Protein AF-A0A972X7K2-F1 (afdb_monomer)

Secondary structure (DSSP, 8-state):
---SSS---SB-TTT--B---------HHHHHHHHHHHT--SSPPPPPPPP-SPP-HHHH----

Sequence (64 aa):
MARVGEEFPLECPGCGGDIRLIAFITDPRAIRKILTHLGEPLEPPPVSPARGPPTDWGELVQPH

pLDDT: mean 81.24, std 15.45, range [44.78, 97.62]

Foldseek 3Di:
DDDPPDDDPLADPVPRDGHDDDDDDDDLVVVVVVCVVVVHDPDDDDDDDDDDDDDDPVVVPPDD

Radius of gyration: 19.01 Å; Cα contacts (8 Å, |Δi|>4): 20; chains: 1; bounding box: 42×37×37 Å

Structure (mmCIF, N/CA/C/O backbone):
data_AF-A0A972X7K2-F1
#
_entry.id   AF-A0A972X7K2-F1
#
loop_
_atom_site.group_PDB
_atom_site.id
_atom_site.type_symbol
_atom_sit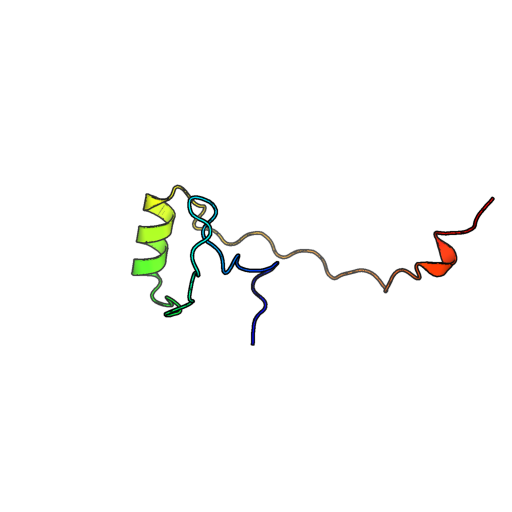e.label_atom_id
_atom_site.label_alt_id
_atom_site.label_comp_id
_atom_site.label_asym_id
_atom_site.label_entity_id
_atom_site.label_seq_id
_atom_site.pdbx_PDB_ins_code
_atom_site.Cartn_x
_atom_site.Cartn_y
_atom_site.Cartn_z
_atom_site.occupancy
_atom_site.B_iso_or_equiv
_atom_site.auth_seq_id
_atom_site.auth_comp_id
_atom_site.auth_asym_id
_atom_site.auth_atom_id
_atom_site.pdbx_PDB_model_num
ATOM 1 N N . MET A 1 1 ? 14.377 -2.243 -8.812 1.00 44.78 1 MET A N 1
ATOM 2 C CA . MET A 1 1 ? 12.922 -2.479 -8.953 1.00 44.78 1 MET A CA 1
ATOM 3 C C . MET A 1 1 ? 12.542 -3.654 -8.064 1.00 44.78 1 MET A C 1
ATOM 5 O O . MET A 1 1 ? 13.365 -4.547 -7.930 1.00 44.78 1 MET A O 1
ATOM 9 N N . ALA A 1 2 ? 11.353 -3.565 -7.447 1.00 45.59 2 ALA A N 1
ATOM 10 C CA . ALA A 1 2 ? 10.830 -4.307 -6.286 1.00 45.59 2 ALA A CA 1
ATOM 11 C C . ALA A 1 2 ? 11.576 -4.082 -4.955 1.00 45.59 2 ALA A C 1
ATOM 13 O O . ALA A 1 2 ? 12.704 -4.540 -4.820 1.00 45.59 2 ALA A O 1
ATOM 14 N N . ARG A 1 3 ? 10.916 -3.376 -4.010 1.00 46.28 3 ARG A N 1
ATOM 15 C CA . ARG A 1 3 ? 10.785 -3.668 -2.557 1.00 46.28 3 ARG A CA 1
ATOM 16 C C . ARG A 1 3 ? 9.644 -2.823 -1.955 1.00 46.28 3 ARG A C 1
ATOM 18 O O . ARG A 1 3 ? 9.879 -1.771 -1.372 1.00 46.28 3 ARG A O 1
ATOM 25 N N . VAL A 1 4 ? 8.411 -3.293 -2.121 1.00 53.12 4 VAL A N 1
ATOM 26 C CA . VAL A 1 4 ? 7.430 -3.293 -1.022 1.00 53.12 4 VAL A CA 1
ATOM 27 C C . VAL A 1 4 ? 7.618 -4.666 -0.374 1.00 53.12 4 VAL A C 1
ATOM 29 O O . VAL A 1 4 ? 7.841 -5.627 -1.108 1.00 53.12 4 VAL A O 1
ATOM 32 N N . GLY A 1 5 ? 7.720 -4.718 0.956 1.00 53.62 5 GLY A N 1
ATOM 33 C CA . GLY A 1 5 ? 8.187 -5.890 1.703 1.00 53.62 5 GLY A CA 1
ATOM 34 C C . GLY A 1 5 ? 7.512 -7.192 1.273 1.00 53.62 5 GLY A C 1
ATOM 35 O O . GLY A 1 5 ? 6.296 -7.235 1.178 1.00 53.62 5 GLY A O 1
ATOM 36 N N . GLU A 1 6 ? 8.355 -8.195 1.025 1.00 52.00 6 GLU A N 1
ATOM 37 C CA . GLU A 1 6 ? 8.032 -9.622 0.907 1.00 52.00 6 GLU A CA 1
ATOM 38 C C . GLU A 1 6 ? 7.045 -9.986 -0.218 1.00 52.00 6 GLU A C 1
ATOM 40 O O . GLU A 1 6 ? 5.836 -9.920 -0.080 1.00 52.00 6 GLU A O 1
ATOM 45 N N . GLU A 1 7 ? 7.635 -10.353 -1.364 1.00 57.75 7 GLU A N 1
ATOM 46 C CA . GLU A 1 7 ? 7.089 -11.251 -2.392 1.00 57.75 7 GLU A CA 1
ATOM 47 C C . GLU A 1 7 ? 5.589 -11.113 -2.690 1.00 57.75 7 GLU A C 1
ATOM 49 O O . GLU A 1 7 ? 4.741 -11.768 -2.096 1.00 57.75 7 GLU A O 1
ATOM 54 N N . PHE A 1 8 ? 5.257 -10.283 -3.682 1.00 60.75 8 PHE A N 1
ATOM 55 C CA . PHE A 1 8 ? 3.912 -10.281 -4.247 1.00 60.75 8 PHE A CA 1
ATOM 56 C C . PHE A 1 8 ? 3.659 -11.665 -4.866 1.00 60.75 8 PHE A C 1
ATOM 58 O O . PHE A 1 8 ? 4.364 -12.000 -5.823 1.00 60.75 8 PHE A O 1
ATOM 65 N N . PRO A 1 9 ? 2.710 -12.473 -4.357 1.00 65.56 9 PRO A N 1
ATOM 66 C CA . PRO A 1 9 ? 2.463 -13.790 -4.918 1.00 65.56 9 PRO A CA 1
ATOM 67 C C . PRO A 1 9 ? 1.979 -13.599 -6.354 1.00 65.56 9 PRO A C 1
ATOM 69 O O . PRO A 1 9 ? 0.889 -13.084 -6.606 1.00 65.56 9 PRO A O 1
ATOM 72 N N . LEU A 1 10 ? 2.825 -13.981 -7.313 1.00 80.69 10 LEU A N 1
ATOM 73 C CA . LEU A 1 10 ? 2.507 -13.957 -8.743 1.00 80.69 10 LEU A CA 1
ATOM 74 C C . LEU A 1 10 ? 1.597 -15.129 -9.137 1.00 80.69 10 LEU A C 1
ATOM 76 O O . LEU A 1 10 ? 1.430 -15.402 -10.319 1.00 80.69 10 LEU A O 1
ATOM 80 N N . GLU A 1 11 ? 0.985 -15.792 -8.158 1.00 87.62 11 GLU A N 1
ATOM 81 C CA . GLU A 1 11 ? 0.058 -16.899 -8.328 1.00 87.62 11 GLU A CA 1
ATOM 82 C C . GLU A 1 11 ? -1.202 -16.644 -7.497 1.00 87.62 11 GLU A C 1
ATOM 84 O O . GLU A 1 11 ? -1.150 -16.212 -6.342 1.00 87.62 11 GLU A O 1
ATOM 89 N N . CYS A 1 12 ? -2.362 -16.903 -8.092 1.00 86.62 12 CYS A N 1
ATOM 90 C CA . CYS A 1 12 ? -3.644 -16.752 -7.425 1.00 86.62 12 CYS A CA 1
ATOM 91 C C . C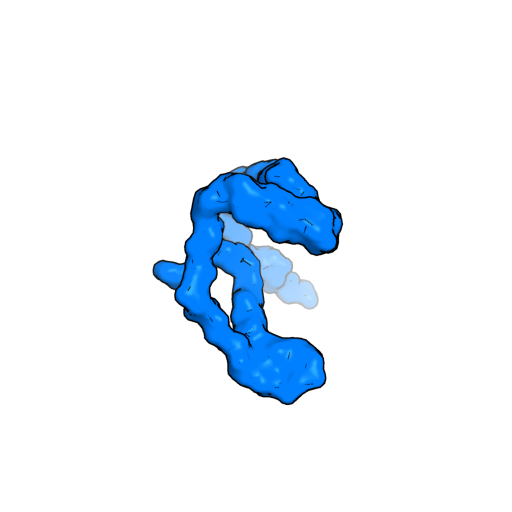YS A 1 12 ? -3.824 -17.831 -6.349 1.00 86.62 12 CYS A C 1
ATOM 93 O O . CYS A 1 12 ? -3.871 -19.012 -6.696 1.00 86.62 12 CYS A O 1
ATOM 95 N N . PRO A 1 13 ? -4.058 -17.473 -5.073 1.00 85.12 13 PRO A N 1
ATOM 96 C CA . PRO A 1 13 ? -4.225 -18.464 -4.008 1.00 85.12 13 PRO A CA 1
ATOM 97 C C . PRO A 1 13 ? -5.503 -19.308 -4.154 1.00 85.12 13 PRO A C 1
ATOM 99 O O . PRO A 1 13 ? -5.618 -20.356 -3.529 1.00 85.12 13 PRO A O 1
ATOM 102 N N . GLY A 1 14 ? -6.475 -18.868 -4.965 1.00 90.12 14 GLY A N 1
ATOM 103 C CA . GLY A 1 14 ? -7.720 -19.603 -5.202 1.00 90.12 14 GLY A CA 1
ATOM 104 C C . GLY A 1 14 ? -7.658 -20.616 -6.349 1.00 90.12 14 GLY A C 1
ATOM 105 O O . GLY A 1 14 ? -8.352 -21.627 -6.296 1.00 90.12 14 GLY A O 1
ATOM 106 N N . CYS A 1 15 ? -6.866 -20.353 -7.396 1.00 92.94 15 CYS A N 1
ATOM 107 C CA . CYS A 1 15 ? -6.852 -21.186 -8.609 1.00 92.94 15 CYS A CA 1
ATOM 108 C C . CYS A 1 15 ? -5.461 -21.533 -9.161 1.00 92.94 15 CYS A C 1
ATOM 110 O O . CYS A 1 15 ? -5.384 -22.293 -10.122 1.00 92.94 15 CYS A O 1
ATOM 112 N N . GLY A 1 16 ? -4.380 -20.983 -8.602 1.00 89.25 16 GLY A N 1
ATOM 113 C CA . GLY A 1 16 ? -3.003 -21.217 -9.053 1.00 89.25 16 GLY A CA 1
ATOM 114 C C . GLY A 1 16 ? -2.628 -20.547 -10.380 1.00 89.25 16 GLY A C 1
ATOM 115 O O . GLY A 1 16 ? -1.577 -20.842 -10.930 1.00 89.25 16 GLY A O 1
ATOM 116 N N . GLY A 1 17 ? -3.481 -19.678 -10.933 1.00 90.75 17 GLY A N 1
ATOM 117 C CA . GLY A 1 17 ? -3.180 -18.953 -12.171 1.00 90.75 17 GLY A CA 1
ATOM 118 C C . GLY A 1 17 ? -2.218 -17.779 -11.967 1.00 90.75 17 GLY A C 1
ATOM 119 O O . GLY A 1 17 ? -2.191 -17.186 -10.890 1.00 90.75 17 GLY A O 1
ATOM 120 N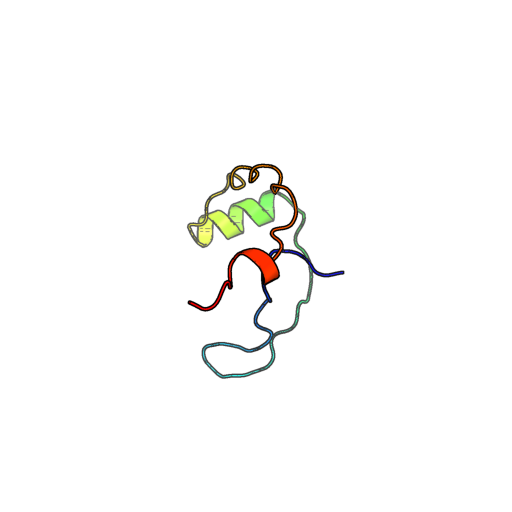 N . ASP A 1 18 ? -1.496 -17.402 -13.025 1.00 89.81 18 ASP A N 1
ATOM 121 C CA . ASP A 1 18 ? -0.544 -16.285 -13.004 1.00 89.81 18 ASP A CA 1
ATOM 122 C C . ASP A 1 18 ? -1.214 -14.940 -12.669 1.00 89.81 18 ASP A C 1
ATOM 124 O O . ASP A 1 18 ? -2.204 -14.537 -13.291 1.00 89.81 18 ASP A O 1
ATOM 128 N N . ILE A 1 19 ? -0.604 -14.180 -11.763 1.00 88.12 19 ILE A N 1
ATOM 129 C CA . ILE A 1 19 ? -0.940 -12.784 -11.472 1.00 88.12 19 ILE A CA 1
ATOM 130 C C . ILE A 1 19 ? 0.138 -11.872 -12.063 1.00 88.12 19 ILE A C 1
ATOM 132 O O . ILE A 1 19 ? 1.336 -12.130 -11.967 1.00 88.12 19 ILE A O 1
ATOM 136 N N . ARG A 1 20 ? -0.287 -10.758 -12.673 1.00 84.44 20 ARG A N 1
ATOM 137 C CA . ARG A 1 20 ? 0.607 -9.757 -13.272 1.00 84.44 20 ARG A CA 1
ATOM 138 C C . ARG A 1 20 ? 0.363 -8.376 -12.676 1.00 84.44 20 ARG A C 1
ATOM 140 O O . ARG A 1 20 ? -0.777 -7.929 -12.579 1.00 84.44 20 ARG A O 1
ATOM 147 N N . LEU A 1 21 ? 1.443 -7.672 -12.342 1.00 84.31 21 LEU A N 1
ATOM 148 C CA . LEU A 1 21 ? 1.394 -6.263 -11.957 1.00 84.31 21 LEU A CA 1
ATOM 149 C C . LEU A 1 21 ? 1.156 -5.395 -13.201 1.00 84.31 21 LEU A C 1
ATOM 151 O O . LEU A 1 21 ? 1.994 -5.362 -14.099 1.00 84.31 21 LEU A O 1
ATOM 155 N N . ILE A 1 22 ? 0.030 -4.679 -13.243 1.00 88.94 22 ILE A N 1
ATOM 156 C CA . ILE A 1 22 ? -0.353 -3.861 -14.408 1.00 88.94 22 ILE A CA 1
ATOM 157 C C . ILE A 1 22 ? -0.043 -2.368 -14.247 1.00 88.94 22 ILE A C 1
ATOM 159 O O . ILE A 1 22 ? 0.237 -1.697 -15.236 1.00 88.94 22 ILE A O 1
ATOM 163 N N . ALA A 1 23 ? -0.101 -1.832 -13.024 1.00 89.06 23 ALA A N 1
ATOM 164 C CA . ALA A 1 23 ? 0.115 -0.413 -12.745 1.00 89.06 23 ALA A CA 1
ATOM 165 C C . ALA A 1 23 ? 0.322 -0.151 -11.246 1.00 89.06 23 ALA A C 1
ATOM 167 O O . ALA A 1 23 ? -0.105 -0.938 -10.402 1.00 89.06 23 ALA A O 1
ATOM 168 N N . PHE A 1 24 ? 0.906 1.007 -10.931 1.00 89.75 24 PHE A N 1
ATOM 169 C CA . PHE A 1 24 ? 0.884 1.597 -9.592 1.00 89.75 24 PHE A CA 1
ATOM 170 C C . PHE A 1 24 ? -0.145 2.730 -9.546 1.00 89.75 24 PHE A C 1
ATOM 172 O O . PHE A 1 24 ? -0.175 3.577 -10.438 1.00 89.75 24 PHE A O 1
ATOM 179 N N . ILE A 1 25 ? -0.964 2.769 -8.494 1.00 91.94 25 ILE A N 1
ATOM 180 C CA . ILE A 1 25 ? -1.911 3.862 -8.248 1.00 91.94 25 ILE A CA 1
ATOM 181 C C . ILE A 1 25 ? -1.229 4.891 -7.349 1.00 91.94 25 ILE A C 1
ATOM 183 O O . ILE A 1 25 ? -0.797 4.558 -6.249 1.00 91.94 25 ILE A O 1
ATOM 187 N N . THR A 1 26 ? -1.144 6.138 -7.810 1.00 93.88 26 THR A N 1
ATOM 188 C CA . THR A 1 26 ? -0.508 7.243 -7.071 1.00 93.88 26 THR A CA 1
ATOM 189 C C . THR A 1 26 ? -1.478 8.362 -6.690 1.00 93.88 26 THR A C 1
ATOM 191 O O . THR A 1 26 ? -1.121 9.211 -5.878 1.00 93.88 26 THR A O 1
ATOM 194 N N . ASP A 1 27 ? -2.705 8.370 -7.231 1.00 96.38 27 ASP A N 1
ATOM 195 C CA . ASP A 1 27 ? -3.730 9.356 -6.870 1.00 96.38 27 ASP A CA 1
ATOM 196 C C . ASP A 1 27 ? -4.245 9.119 -5.434 1.00 96.38 27 ASP A C 1
ATOM 198 O O . ASP A 1 27 ? -4.863 8.080 -5.168 1.00 96.38 27 ASP A O 1
ATOM 202 N N . PRO A 1 28 ? -4.080 10.081 -4.505 1.00 93.88 28 PRO A N 1
ATOM 203 C CA . PRO A 1 28 ? -4.502 9.914 -3.116 1.00 93.88 28 PRO A CA 1
ATOM 204 C C . PRO A 1 28 ? -6.007 9.688 -2.948 1.00 93.88 28 PRO A C 1
ATOM 206 O O . PRO A 1 28 ? -6.426 9.039 -1.986 1.00 93.88 28 PRO A O 1
ATOM 209 N N . ARG A 1 29 ? -6.845 10.221 -3.852 1.00 96.81 29 ARG A N 1
ATOM 210 C CA . ARG A 1 29 ? -8.303 10.039 -3.762 1.00 96.81 29 ARG A CA 1
ATOM 211 C C . ARG A 1 29 ? -8.697 8.606 -4.103 1.00 96.81 29 ARG A C 1
ATOM 213 O O . ARG A 1 29 ? -9.505 8.022 -3.379 1.00 96.81 29 ARG A O 1
ATOM 220 N N . ALA A 1 30 ? -8.132 8.046 -5.170 1.00 96.38 30 ALA A N 1
ATOM 221 C CA . ALA A 1 30 ? -8.316 6.646 -5.533 1.00 96.38 30 ALA A CA 1
ATOM 222 C C . ALA A 1 30 ? -7.811 5.706 -4.429 1.00 96.38 30 ALA A C 1
ATOM 224 O O . ALA A 1 30 ? -8.557 4.822 -4.010 1.00 96.38 30 ALA A O 1
ATOM 225 N N . ILE A 1 31 ? -6.605 5.951 -3.901 1.00 95.00 31 ILE A N 1
ATOM 226 C CA . ILE A 1 31 ? -6.018 5.152 -2.812 1.00 95.00 31 ILE A CA 1
ATOM 227 C C . I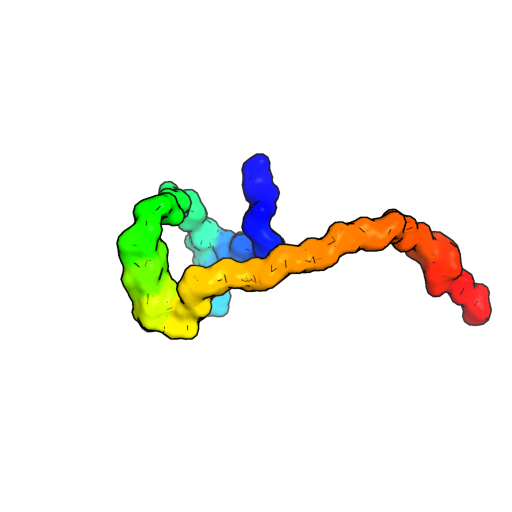LE A 1 31 ? -6.959 5.111 -1.603 1.00 95.00 31 ILE A C 1
ATOM 229 O O . ILE A 1 31 ? -7.335 4.030 -1.157 1.00 95.00 31 ILE A O 1
ATOM 233 N N . ARG A 1 32 ? -7.414 6.276 -1.117 1.00 95.31 32 ARG A N 1
ATOM 234 C CA . ARG A 1 32 ? -8.328 6.353 0.036 1.00 95.31 32 ARG A CA 1
ATOM 235 C C . ARG A 1 32 ? -9.620 5.574 -0.196 1.00 95.31 32 ARG A C 1
ATOM 237 O O . ARG A 1 32 ? -10.024 4.816 0.675 1.00 95.31 32 ARG A O 1
ATOM 244 N N . LYS A 1 33 ? -10.251 5.725 -1.367 1.00 97.44 33 LYS A N 1
ATOM 245 C CA . LYS A 1 33 ? -11.490 4.999 -1.697 1.00 97.44 33 LYS A CA 1
ATOM 246 C C . LYS A 1 33 ? -11.300 3.482 -1.657 1.00 97.44 33 LYS A C 1
ATOM 248 O O . LYS A 1 33 ? -12.157 2.791 -1.115 1.00 97.44 33 LYS A O 1
ATOM 253 N N . ILE A 1 34 ? -10.200 2.986 -2.223 1.00 96.06 34 ILE A N 1
ATOM 254 C CA . ILE A 1 34 ? -9.890 1.552 -2.263 1.00 96.06 34 ILE A CA 1
ATOM 255 C C . ILE A 1 34 ? -9.649 1.028 -0.847 1.00 96.06 34 ILE A C 1
ATOM 257 O O . ILE A 1 34 ? -10.309 0.077 -0.441 1.00 96.06 34 ILE A O 1
ATOM 261 N N . LEU A 1 35 ? -8.770 1.676 -0.076 1.00 95.50 35 LEU A N 1
ATOM 262 C CA . LEU A 1 35 ? -8.452 1.242 1.288 1.00 95.50 35 LEU A CA 1
ATOM 263 C C . LEU A 1 35 ? -9.691 1.257 2.193 1.00 95.50 35 LEU A C 1
ATOM 265 O O . LEU A 1 35 ? -9.954 0.276 2.879 1.00 95.50 35 LEU A O 1
ATOM 269 N N . THR A 1 36 ? -10.520 2.306 2.122 1.00 96.88 36 THR A N 1
ATOM 270 C CA . THR A 1 36 ? -11.787 2.357 2.871 1.00 96.88 36 THR A CA 1
ATOM 271 C C . THR A 1 36 ? -12.739 1.228 2.481 1.00 96.88 36 THR A C 1
ATOM 273 O O . THR A 1 36 ? -13.389 0.661 3.352 1.00 96.88 36 THR A O 1
ATOM 276 N N . HIS A 1 37 ? -12.831 0.883 1.194 1.00 97.62 37 HIS A N 1
ATOM 277 C CA . HIS A 1 37 ? -13.680 -0.221 0.745 1.00 97.62 37 HIS A CA 1
ATOM 278 C C . HIS A 1 37 ? -13.192 -1.584 1.258 1.00 97.62 37 HIS A C 1
ATOM 280 O O . HIS A 1 37 ? -14.012 -2.430 1.603 1.00 97.62 37 HIS A O 1
ATOM 286 N N . LEU A 1 38 ? -11.873 -1.775 1.329 1.00 96.38 38 LEU A N 1
ATOM 287 C CA . LEU A 1 38 ? -11.248 -2.994 1.845 1.00 96.38 38 LEU A CA 1
ATOM 288 C C . LEU A 1 38 ? -11.241 -3.068 3.382 1.00 96.38 38 LEU A C 1
ATOM 290 O O . LEU A 1 38 ? -11.026 -4.141 3.932 1.00 96.38 38 LEU A O 1
ATOM 294 N N . GLY A 1 39 ? -11.493 -1.951 4.073 1.00 96.00 39 GLY A N 1
ATOM 295 C CA . GLY A 1 39 ? -11.387 -1.859 5.532 1.00 96.00 39 GLY A CA 1
ATOM 296 C C . GLY A 1 39 ? -9.947 -1.725 6.037 1.00 96.00 39 GLY A C 1
ATOM 297 O O . GLY A 1 39 ? -9.691 -1.970 7.213 1.00 96.00 39 GLY A O 1
ATOM 298 N N . GLU A 1 40 ? -9.020 -1.333 5.164 1.00 94.31 40 GLU A N 1
ATOM 299 C CA . GLU A 1 40 ? -7.605 -1.161 5.495 1.00 94.31 40 GLU A CA 1
ATOM 300 C C . GLU A 1 40 ? -7.321 0.213 6.133 1.00 94.31 40 GLU A C 1
ATOM 302 O O . GLU A 1 40 ? -8.008 1.198 5.819 1.00 94.31 40 GLU A O 1
ATOM 307 N N . PRO A 1 41 ? -6.289 0.326 6.994 1.00 91.69 41 PRO A N 1
ATOM 308 C CA . PRO A 1 41 ? -5.866 1.600 7.568 1.00 91.69 41 PRO A CA 1
ATOM 309 C C . PRO A 1 41 ? -5.480 2.631 6.498 1.00 91.69 41 PRO A C 1
ATOM 311 O O . PRO A 1 41 ? -4.838 2.309 5.498 1.00 91.69 41 PRO A O 1
ATOM 314 N N . LEU A 1 42 ? -5.841 3.898 6.726 1.00 91.56 42 LEU A N 1
ATOM 315 C CA . LEU A 1 42 ? -5.450 5.014 5.853 1.00 91.56 42 LEU A CA 1
ATOM 316 C C . LEU A 1 42 ? -4.117 5.642 6.271 1.00 91.56 42 LEU A C 1
ATOM 318 O O . LEU A 1 42 ? -3.425 6.241 5.444 1.00 91.56 42 LEU A O 1
ATOM 322 N N . GLU A 1 43 ? -3.772 5.527 7.549 1.00 89.50 43 GLU A N 1
ATOM 323 C CA . GLU A 1 43 ? -2.504 5.983 8.089 1.00 89.50 43 GLU A CA 1
ATOM 324 C C . GLU A 1 43 ? -1.390 4.976 7.768 1.00 89.50 43 GLU A C 1
ATOM 326 O O . GLU A 1 43 ? -1.568 3.769 7.959 1.00 89.50 43 GLU A O 1
ATOM 331 N N . PRO A 1 44 ? -0.220 5.449 7.300 1.00 83.00 44 PRO A N 1
ATOM 332 C CA . PRO A 1 44 ? 0.917 4.571 7.085 1.00 83.00 44 PRO A CA 1
ATOM 333 C C . PRO A 1 44 ? 1.380 3.958 8.417 1.00 83.00 44 PRO A C 1
ATOM 335 O O . PRO A 1 44 ? 1.291 4.615 9.461 1.00 83.00 44 PRO A O 1
ATOM 338 N N . PRO A 1 45 ? 1.926 2.729 8.398 1.00 83.44 45 PRO A N 1
A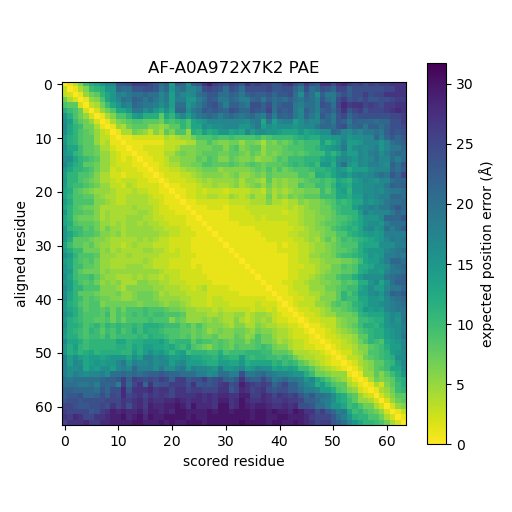TOM 339 C CA . PRO A 1 45 ? 2.495 2.131 9.594 1.00 83.44 45 PRO A CA 1
ATOM 340 C C . PRO A 1 45 ? 3.673 2.973 10.110 1.00 83.44 45 PRO A C 1
ATOM 342 O O . PRO A 1 45 ? 4.365 3.630 9.322 1.00 83.44 45 PRO A O 1
ATOM 345 N N . PRO A 1 46 ? 3.931 2.955 11.429 1.00 88.81 46 PRO A N 1
ATOM 346 C CA . PRO A 1 46 ? 5.075 3.649 11.997 1.00 88.81 46 PRO A CA 1
ATOM 347 C C . PRO A 1 46 ? 6.376 3.110 11.398 1.00 88.81 46 PRO A C 1
ATOM 349 O O . PRO A 1 46 ? 6.534 1.911 11.164 1.00 88.81 46 PRO A O 1
ATOM 352 N N . VAL A 1 47 ? 7.327 4.013 11.167 1.00 88.62 47 VAL A N 1
ATOM 353 C CA . VAL A 1 47 ? 8.648 3.652 10.647 1.00 88.62 47 VAL A CA 1
ATOM 354 C C . VAL A 1 47 ? 9.364 2.772 11.671 1.00 88.62 47 VAL A C 1
ATOM 356 O O . VAL A 1 47 ? 9.480 3.140 12.841 1.00 88.62 47 VAL A O 1
ATOM 359 N N . SER A 1 48 ? 9.848 1.608 11.234 1.00 86.44 48 SER A N 1
ATOM 360 C CA . SER A 1 48 ? 10.638 0.725 12.092 1.00 86.44 48 SER A CA 1
ATOM 361 C C . SER A 1 48 ? 11.952 1.402 12.511 1.00 86.44 48 SER A C 1
ATOM 363 O O . SER A 1 48 ? 12.544 2.124 11.703 1.00 86.44 48 SER A O 1
ATOM 365 N N . PRO A 1 49 ? 12.450 1.161 13.739 1.00 88.12 49 PRO A N 1
ATOM 366 C CA . PRO A 1 49 ? 13.758 1.651 14.164 1.00 88.12 49 PRO A CA 1
ATOM 367 C C . PRO A 1 49 ? 14.872 1.237 13.197 1.00 88.12 49 PRO A C 1
ATOM 369 O O . PRO A 1 49 ? 14.781 0.201 12.532 1.00 88.12 49 PRO A O 1
ATOM 372 N N . ALA A 1 50 ? 15.950 2.025 13.151 1.00 88.19 50 ALA A N 1
ATOM 373 C CA . ALA A 1 50 ? 17.143 1.647 12.403 1.00 88.19 50 ALA A CA 1
ATOM 374 C C . ALA A 1 50 ? 17.619 0.260 12.857 1.00 88.19 50 ALA A C 1
ATOM 376 O O . ALA A 1 50 ? 17.691 -0.022 14.056 1.00 88.19 50 ALA A O 1
ATOM 377 N N . ARG A 1 51 ? 17.929 -0.612 11.891 1.00 85.44 51 ARG A N 1
ATOM 378 C CA . ARG A 1 51 ? 18.454 -1.944 12.194 1.00 85.44 51 ARG A CA 1
ATOM 379 C C . ARG A 1 51 ? 19.750 -1.789 12.999 1.00 85.44 51 ARG A C 1
ATOM 381 O O . ARG A 1 51 ? 20.589 -0.958 12.654 1.00 85.44 51 ARG A O 1
ATOM 388 N N . GLY A 1 52 ? 19.902 -2.598 14.049 1.00 84.19 52 GLY A N 1
ATOM 389 C CA . GLY A 1 52 ? 21.167 -2.730 14.770 1.00 84.19 52 GLY A CA 1
ATOM 390 C C . GLY A 1 52 ? 22.301 -3.238 13.866 1.00 84.19 52 GLY A C 1
ATOM 391 O O . GLY A 1 52 ? 22.059 -3.580 12.702 1.00 84.19 52 GLY A O 1
ATOM 392 N N . PRO A 1 53 ? 23.544 -3.290 14.373 1.00 85.50 53 PRO A N 1
ATOM 393 C CA . PRO A 1 53 ? 24.663 -3.855 13.624 1.00 85.50 53 PRO A CA 1
ATOM 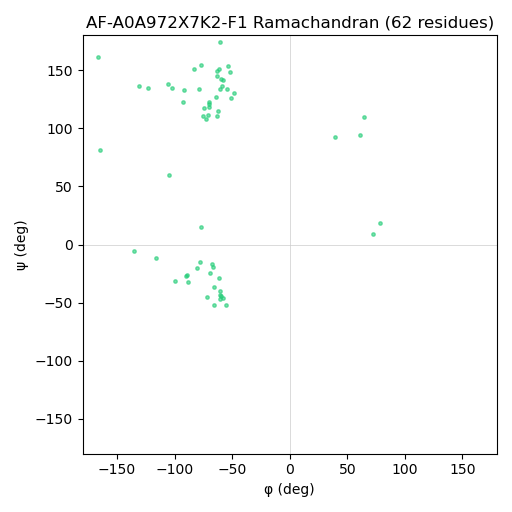394 C C . PRO A 1 53 ? 24.319 -5.26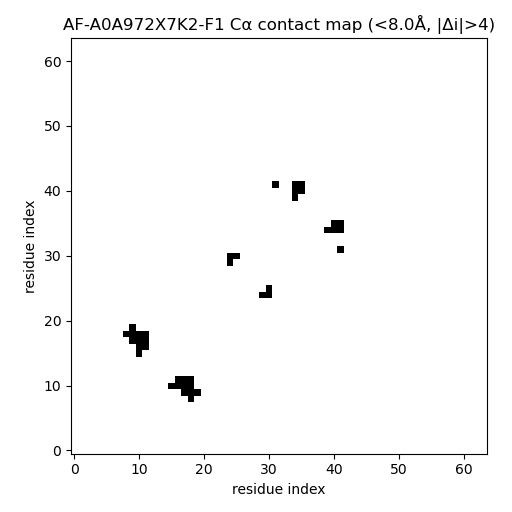5 13.106 1.00 85.50 53 PRO A C 1
ATOM 396 O O . PRO A 1 53 ? 23.539 -5.971 13.754 1.00 85.50 53 PRO A O 1
ATOM 399 N N . PRO A 1 54 ? 24.854 -5.679 11.939 1.00 83.19 54 PRO A N 1
ATOM 400 C CA . PRO A 1 54 ? 24.646 -7.026 11.427 1.00 83.19 54 PRO A CA 1
ATOM 401 C C . PRO A 1 54 ? 24.985 -8.055 12.503 1.00 83.19 54 PRO A C 1
ATOM 403 O O . PRO A 1 54 ? 26.072 -8.025 13.072 1.00 83.19 54 PRO A O 1
ATOM 406 N N . THR A 1 55 ? 24.045 -8.945 12.792 1.00 77.38 55 THR A N 1
ATOM 407 C CA . THR A 1 55 ? 24.293 -10.091 13.659 1.00 77.38 55 THR A CA 1
ATOM 408 C C . THR A 1 55 ? 25.215 -11.057 12.924 1.00 77.38 55 THR A C 1
ATOM 410 O O . THR A 1 55 ? 24.861 -11.516 11.834 1.00 77.38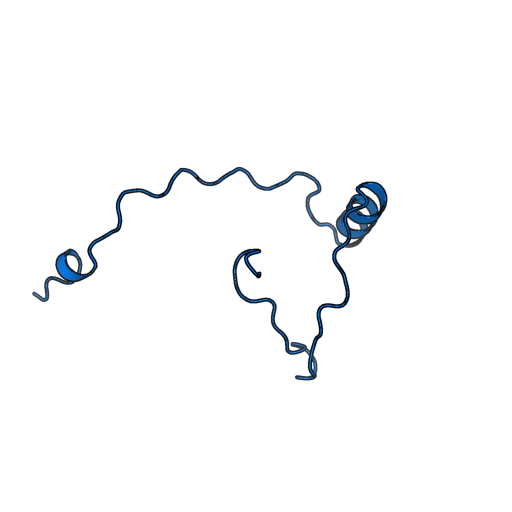 55 THR A O 1
ATOM 413 N N . ASP A 1 56 ? 26.383 -11.359 13.497 1.00 80.31 56 ASP A N 1
ATOM 414 C CA . ASP A 1 56 ? 27.178 -12.494 13.039 1.00 80.31 56 ASP A CA 1
ATOM 415 C C . ASP A 1 56 ? 26.486 -13.785 13.488 1.00 80.31 56 ASP A C 1
ATOM 417 O O . ASP A 1 56 ? 26.432 -14.126 14.670 1.00 80.31 56 ASP A O 1
ATOM 421 N N . TRP A 1 57 ? 25.908 -14.498 12.525 1.00 69.00 57 TRP A N 1
ATOM 422 C CA . TRP A 1 57 ? 25.246 -15.775 12.772 1.00 69.00 57 TRP A CA 1
ATOM 423 C C . TRP A 1 57 ? 26.232 -16.871 13.198 1.00 69.00 57 TRP A C 1
ATOM 425 O O . TRP A 1 57 ? 25.801 -17.846 13.809 1.00 69.00 57 TRP A O 1
ATOM 435 N N . GLY A 1 58 ? 27.534 -16.712 12.928 1.00 67.50 58 GLY A N 1
ATOM 436 C CA . GLY A 1 58 ? 28.572 -17.642 13.377 1.00 67.50 58 GLY A CA 1
ATOM 437 C C . GLY A 1 58 ? 28.809 -17.619 14.890 1.00 67.50 58 GLY A C 1
ATOM 438 O O . GLY A 1 58 ? 29.232 -18.623 15.455 1.00 67.50 58 GLY A O 1
ATOM 439 N N . GLU A 1 59 ? 28.486 -16.513 15.562 1.00 60.12 59 GLU A N 1
ATOM 440 C CA . GLU A 1 59 ? 28.705 -16.342 17.004 1.00 60.12 59 GLU A CA 1
ATOM 441 C C . GLU A 1 59 ? 27.497 -16.811 17.841 1.00 60.12 59 GLU A C 1
ATOM 443 O O . GLU A 1 59 ? 27.652 -17.262 18.976 1.00 60.12 59 GLU A O 1
ATOM 448 N N . LEU A 1 60 ? 26.290 -16.770 17.260 1.00 63.00 60 LEU A N 1
ATOM 449 C CA . LEU A 1 60 ? 25.042 -17.224 17.894 1.00 63.00 60 LEU A CA 1
ATOM 450 C C . LEU A 1 60 ? 24.826 -18.740 17.835 1.00 63.00 60 LEU A C 1
ATOM 452 O O . LEU A 1 60 ? 24.041 -19.276 18.618 1.00 63.00 60 LEU A O 1
ATOM 456 N N . VAL A 1 61 ? 25.500 -19.431 16.916 1.00 66.25 61 VAL A N 1
ATOM 457 C CA . VAL A 1 61 ? 25.475 -20.893 16.801 1.00 66.25 61 VAL A CA 1
ATOM 458 C C . VAL A 1 61 ? 26.793 -21.438 17.352 1.00 66.25 61 VAL A C 1
ATOM 460 O O . VAL A 1 61 ? 27.557 -22.069 16.634 1.00 66.25 61 VAL A O 1
ATOM 463 N N . GLN A 1 62 ? 27.100 -21.174 18.626 1.00 58.78 62 GLN A N 1
ATOM 464 C CA . GLN A 1 62 ? 28.063 -22.010 19.350 1.00 58.78 62 GLN A CA 1
ATOM 465 C C . GLN A 1 62 ? 27.371 -23.359 19.598 1.00 58.78 62 GLN A C 1
ATOM 467 O O . GLN A 1 62 ? 26.392 -23.397 20.350 1.00 58.78 62 GLN A O 1
ATOM 472 N N . PRO A 1 63 ? 27.808 -24.461 18.965 1.00 57.31 63 PRO A N 1
ATOM 473 C CA . PRO A 1 63 ? 27.299 -25.773 19.305 1.00 57.31 63 PRO A CA 1
ATOM 474 C C . PRO A 1 63 ? 27.953 -26.173 20.631 1.00 57.31 63 PRO A C 1
ATOM 476 O O . PRO A 1 63 ? 29.163 -26.392 20.685 1.00 57.31 63 PRO A O 1
ATOM 479 N N . HIS A 1 64 ? 27.169 -26.220 21.705 1.00 55.09 64 HIS A N 1
ATOM 480 C CA . HIS A 1 64 ? 27.515 -27.062 22.847 1.00 55.09 64 HIS A CA 1
ATOM 481 C C . HIS A 1 64 ? 27.090 -28.506 22.554 1.00 55.09 64 HIS A C 1
ATOM 483 O O . HIS A 1 64 ? 26.040 -28.684 21.894 1.00 55.09 64 HIS A O 1
#

Mean predicted aligned error: 11.24 Å

Solvent-accessible surface ar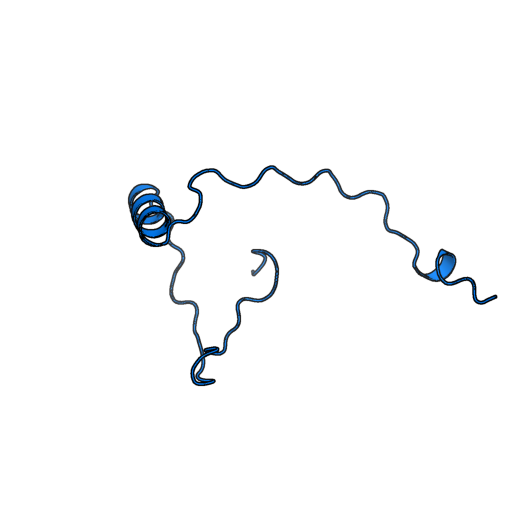ea (backbone atoms only — not comparable to full-atom values): 4690 Å² total; per-residue (Å²): 134,90,84,72,86,79,77,80,71,49,44,37,94,88,76,67,46,83,51,78,92,88,77,86,89,79,55,68,67,61,52,51,56,52,31,59,73,73,70,47,78,87,70,79,78,80,82,75,76,82,80,72,78,85,79,62,66,74,73,76,60,68,85,126